Protein AF-A0A349SDG6-F1 (afdb_monomer_lite)

Foldseek 3Di:
DDDDDDDPDDDDDDDDQDDDQDDPVDDQAAASCLVGDPPRDPCRRHHHDDWDAPDVVDIDD

pLDDT: mean 86.09, std 14.81, range [40.0, 97.75]

Secondary structure (DSSP, 8-state):
-------SS--PPPPP--S-PPPTTS---S-TTTTT-TT--HHHHHSPPP-EEEETTEEE-

Structure (mmCIF, N/CA/C/O backbone):
data_AF-A0A349SDG6-F1
#
_entry.id   AF-A0A349SDG6-F1
#
loop_
_atom_site.group_PDB
_atom_site.id
_atom_site.type_symbol
_atom_site.label_atom_id
_atom_site.label_alt_id
_atom_site.label_comp_id
_atom_site.label_asym_id
_atom_site.label_entity_id
_atom_site.label_seq_id
_atom_site.pdbx_PDB_ins_code
_atom_site.Cartn_x
_atom_site.Cartn_y
_atom_site.Cartn_z
_atom_site.occupancy
_atom_site.B_iso_or_equiv
_atom_site.auth_seq_id
_atom_site.auth_comp_id
_atom_site.auth_asym_id
_atom_site.auth_atom_id
_atom_site.pdbx_PDB_model_num
ATOM 1 N N . LEU A 1 1 ? -4.935 -16.849 -20.256 1.00 44.78 1 LEU A N 1
ATOM 2 C CA . LEU A 1 1 ? -4.954 -15.374 -20.127 1.00 44.78 1 LEU A CA 1
ATOM 3 C C . LEU A 1 1 ? -4.015 -14.947 -18.995 1.00 44.78 1 LEU A C 1
ATOM 5 O O . LEU A 1 1 ? -4.419 -14.215 -18.109 1.00 44.78 1 LEU A O 1
ATOM 9 N N . ASN A 1 2 ? -2.774 -15.445 -18.958 1.00 40.00 2 ASN A N 1
ATOM 10 C CA . ASN A 1 2 ? -1.868 -15.201 -17.826 1.00 40.00 2 ASN A CA 1
ATOM 11 C C . ASN A 1 2 ? -0.415 -15.296 -18.322 1.00 40.00 2 ASN A C 1
ATOM 13 O O . ASN A 1 2 ? 0.350 -16.139 -17.868 1.00 40.00 2 ASN A O 1
ATOM 17 N N . SER A 1 3 ? -0.060 -14.497 -19.328 1.00 50.06 3 SER A N 1
ATOM 18 C CA . SER A 1 3 ? 1.316 -14.434 -19.828 1.00 50.06 3 SER A CA 1
ATOM 19 C C . SER A 1 3 ? 2.030 -13.279 -19.142 1.00 50.06 3 SER A C 1
ATOM 21 O O . SER A 1 3 ? 2.077 -12.164 -19.653 1.00 50.06 3 SER A O 1
ATOM 23 N N . SER A 1 4 ? 2.533 -13.562 -17.943 1.00 57.50 4 SER A N 1
ATOM 24 C CA . SER A 1 4 ? 3.508 -12.718 -17.262 1.00 57.50 4 SER A CA 1
ATOM 25 C C . SER A 1 4 ? 4.835 -12.804 -18.011 1.00 57.50 4 SER A C 1
ATOM 27 O O . SER A 1 4 ? 5.307 -13.893 -18.331 1.00 57.50 4 SER A O 1
ATOM 29 N N . VAL A 1 5 ? 5.400 -11.640 -18.311 1.00 57.38 5 VAL A N 1
ATOM 30 C CA . VAL A 1 5 ? 6.678 -11.441 -18.999 1.00 57.38 5 VAL A CA 1
ATOM 31 C C . VAL A 1 5 ? 7.781 -12.256 -18.313 1.00 57.38 5 VAL A C 1
ATOM 33 O O . VAL A 1 5 ? 8.077 -12.031 -17.143 1.00 57.38 5 VAL A O 1
ATOM 36 N N . ALA A 1 6 ? 8.379 -13.196 -19.045 1.00 55.62 6 ALA A N 1
ATOM 37 C CA . ALA A 1 6 ? 9.584 -13.914 -18.648 1.00 55.62 6 ALA A CA 1
ATOM 38 C C . ALA A 1 6 ? 10.684 -13.574 -19.659 1.00 55.62 6 ALA A C 1
ATOM 40 O O . ALA A 1 6 ? 10.727 -14.125 -20.756 1.00 55.62 6 ALA A O 1
ATOM 41 N N . THR A 1 7 ? 11.541 -12.619 -19.312 1.00 53.44 7 THR A N 1
ATOM 42 C CA . THR A 1 7 ? 12.864 -12.482 -19.925 1.00 53.44 7 THR A CA 1
ATOM 43 C C . THR A 1 7 ? 13.753 -13.584 -19.352 1.00 53.44 7 THR A C 1
ATOM 45 O O . THR A 1 7 ? 13.752 -13.803 -18.145 1.00 53.44 7 THR A O 1
ATOM 48 N N . GLU A 1 8 ? 14.430 -14.312 -20.239 1.00 70.50 8 GLU A N 1
ATOM 49 C CA . GLU A 1 8 ? 15.220 -15.534 -20.015 1.00 70.50 8 GLU A CA 1
ATOM 50 C C . GLU A 1 8 ? 15.815 -15.674 -18.600 1.00 70.50 8 GLU A C 1
ATOM 52 O O . GLU A 1 8 ? 16.813 -15.053 -18.244 1.00 70.50 8 GLU A O 1
ATOM 57 N N . GLY A 1 9 ? 15.179 -16.504 -17.773 1.00 60.28 9 GLY A N 1
ATOM 58 C CA . GLY A 1 9 ? 15.570 -16.724 -16.384 1.00 60.28 9 GLY A CA 1
ATOM 59 C C . GLY A 1 9 ? 14.387 -17.251 -15.582 1.00 60.28 9 GLY A C 1
ATOM 60 O O . GLY A 1 9 ? 13.264 -16.790 -15.749 1.00 60.28 9 GLY A O 1
ATOM 61 N N . VAL A 1 10 ? 14.631 -18.275 -14.769 1.00 66.19 10 VAL A N 1
ATOM 62 C CA . VAL A 1 10 ? 13.660 -19.021 -13.948 1.00 66.19 10 VAL A CA 1
ATOM 63 C C . VAL A 1 10 ? 12.462 -18.170 -13.487 1.00 66.19 10 VAL A C 1
ATOM 65 O O . VAL A 1 10 ? 12.608 -17.248 -12.688 1.00 66.19 10 VAL A O 1
ATOM 68 N N . SER A 1 11 ? 11.258 -18.516 -13.956 1.00 69.88 11 SER A N 1
ATOM 69 C CA . SER A 1 11 ? 10.015 -17.905 -13.477 1.00 69.88 11 SER A CA 1
ATOM 70 C C . SER A 1 11 ? 9.716 -18.415 -12.068 1.00 69.88 11 SER A C 1
ATOM 72 O O . SER A 1 11 ? 9.296 -19.557 -11.877 1.00 69.88 11 SER A O 1
ATOM 74 N N . VAL A 1 12 ? 9.968 -17.574 -11.066 1.00 78.50 12 VAL A N 1
ATOM 75 C CA . VAL A 1 12 ? 9.555 -17.847 -9.688 1.00 78.50 12 VAL A CA 1
ATOM 76 C C . VAL A 1 12 ? 8.083 -17.482 -9.549 1.00 78.50 12 VAL A C 1
ATOM 78 O O . VAL A 1 12 ? 7.644 -16.415 -9.983 1.00 78.50 12 VAL A O 1
ATOM 81 N N . ARG A 1 13 ? 7.305 -18.375 -8.933 1.00 83.81 13 ARG A N 1
ATOM 82 C CA . ARG A 1 13 ? 5.893 -18.118 -8.650 1.00 83.81 13 ARG A CA 1
ATOM 83 C C . ARG A 1 13 ? 5.772 -16.897 -7.735 1.00 83.81 13 ARG A C 1
ATOM 85 O O . ARG A 1 13 ? 6.358 -16.870 -6.652 1.00 83.81 13 ARG A O 1
ATOM 92 N N . LEU A 1 14 ? 4.987 -15.912 -8.171 1.00 84.44 14 LEU A N 1
ATOM 93 C CA . LEU A 1 14 ? 4.650 -14.750 -7.356 1.00 84.44 14 LEU A CA 1
ATOM 94 C C . LEU A 1 14 ? 3.983 -15.206 -6.057 1.00 84.44 14 LEU A C 1
ATOM 96 O O . LEU A 1 14 ? 3.120 -16.086 -6.072 1.00 84.44 14 LEU A O 1
ATOM 100 N N . GLN A 1 15 ? 4.407 -14.608 -4.948 1.00 83.81 15 GLN A N 1
ATOM 101 C CA . GLN A 1 15 ? 3.800 -14.860 -3.649 1.00 83.81 15 GLN A CA 1
ATOM 102 C C . GLN A 1 15 ? 2.435 -14.187 -3.579 1.00 83.81 15 GLN A C 1
ATOM 104 O O . GLN A 1 15 ? 2.261 -13.050 -4.024 1.00 83.81 15 GLN A O 1
ATOM 109 N N . GLU A 1 16 ? 1.471 -14.911 -3.027 1.00 86.00 16 GLU A N 1
ATOM 110 C CA . GLU A 1 16 ? 0.150 -14.369 -2.766 1.00 86.00 16 GLU A CA 1
ATOM 111 C C . GLU A 1 16 ? 0.203 -13.402 -1.579 1.00 86.00 16 GLU A C 1
ATOM 113 O O . GLU A 1 16 ? 0.992 -13.560 -0.647 1.00 86.00 16 GLU A O 1
ATOM 118 N N . ILE A 1 17 ? -0.633 -12.369 -1.630 1.00 86.25 17 ILE A N 1
ATOM 119 C CA . ILE A 1 17 ? -0.865 -11.496 -0.486 1.00 86.25 17 ILE A CA 1
ATOM 120 C C . ILE A 1 17 ? -2.032 -12.099 0.294 1.00 86.25 17 ILE A C 1
ATOM 122 O O . ILE A 1 17 ? -3.151 -12.117 -0.210 1.00 86.25 17 ILE A O 1
ATOM 126 N N . GLU A 1 18 ? -1.797 -12.546 1.522 1.00 86.75 18 GLU A N 1
ATOM 127 C CA . GLU A 1 18 ? -2.830 -13.141 2.379 1.00 86.75 18 GLU A CA 1
ATOM 128 C C . GLU A 1 18 ? -4.015 -12.187 2.650 1.00 86.75 18 GLU A C 1
ATOM 130 O O . GLU A 1 18 ? -3.891 -10.956 2.612 1.00 86.75 18 GLU A O 1
ATOM 135 N N . GLY A 1 19 ? -5.191 -12.751 2.935 1.00 86.69 19 GLY A N 1
ATOM 136 C CA . GLY A 1 19 ? -6.403 -12.011 3.319 1.00 86.69 19 GLY A CA 1
ATOM 137 C C . GLY A 1 19 ? -7.349 -11.638 2.167 1.00 86.69 19 GLY A C 1
ATOM 138 O O . GLY A 1 19 ? -7.231 -12.125 1.048 1.00 86.69 19 GLY A O 1
ATOM 139 N N . THR A 1 20 ? -8.330 -10.765 2.438 1.00 89.69 20 THR A N 1
ATOM 140 C CA . THR A 1 20 ? -9.403 -10.395 1.483 1.00 89.69 20 THR A CA 1
ATOM 141 C C . THR A 1 20 ? -9.373 -8.910 1.128 1.00 89.69 20 THR A C 1
ATOM 143 O O . THR A 1 20 ? -9.065 -8.071 1.969 1.00 89.69 20 THR A O 1
ATOM 146 N N . VAL A 1 21 ? -9.681 -8.566 -0.128 1.00 89.81 21 VAL A N 1
ATOM 147 C CA . VAL A 1 21 ? -9.738 -7.166 -0.587 1.00 89.81 21 VAL A CA 1
ATOM 148 C C . VAL A 1 21 ? -10.702 -6.370 0.310 1.00 89.81 21 VAL A C 1
ATOM 150 O O . VAL A 1 21 ? -11.833 -6.821 0.499 1.00 89.81 21 VAL A O 1
ATOM 153 N N . PRO A 1 22 ? -10.279 -5.217 0.866 1.00 87.25 22 PRO A N 1
ATOM 154 C CA . PRO A 1 22 ? -11.150 -4.385 1.688 1.00 87.25 22 PRO A CA 1
ATOM 155 C C . PRO A 1 22 ? -12.418 -3.957 0.944 1.00 87.25 22 PRO A C 1
ATOM 157 O O . PRO A 1 22 ? -12.421 -3.779 -0.276 1.00 87.25 22 PRO A O 1
ATOM 160 N N . SER A 1 23 ? -13.499 -3.748 1.693 1.00 91.12 23 SER A N 1
ATOM 161 C CA . SER A 1 23 ? -14.747 -3.215 1.152 1.00 91.12 23 SER A CA 1
ATOM 162 C C . SER A 1 23 ? -14.532 -1.808 0.592 1.00 91.12 23 SER A C 1
ATOM 164 O O . SER A 1 23 ? -14.185 -0.888 1.325 1.00 91.12 23 SER A O 1
ATOM 166 N N . LEU A 1 24 ? -14.810 -1.612 -0.700 1.00 89.06 24 LEU A N 1
ATOM 167 C CA . LEU A 1 24 ? -14.759 -0.286 -1.336 1.00 89.06 24 LEU A CA 1
ATOM 168 C C . LEU A 1 24 ? -15.947 0.617 -0.957 1.00 89.06 24 LEU A C 1
ATOM 170 O O . LEU A 1 24 ? -15.995 1.773 -1.369 1.00 89.06 24 LEU A O 1
ATOM 174 N N . ARG A 1 25 ? -16.931 0.093 -0.211 1.00 94.31 25 ARG A N 1
ATOM 175 C CA . ARG A 1 25 ? -18.047 0.891 0.327 1.00 94.31 25 ARG A CA 1
ATOM 176 C C . ARG A 1 25 ? -17.646 1.664 1.578 1.00 94.31 25 ARG A C 1
ATOM 178 O O . ARG A 1 25 ? -18.302 2.637 1.933 1.00 94.31 25 ARG A O 1
ATOM 185 N N . GLU A 1 26 ? -16.600 1.206 2.249 1.00 89.69 26 GLU A N 1
ATOM 186 C CA . GLU A 1 26 ? -16.063 1.825 3.449 1.00 89.69 26 GLU A CA 1
ATOM 187 C C . GLU A 1 26 ? -14.893 2.734 3.081 1.00 89.69 26 GLU A C 1
ATOM 189 O O . GLU A 1 26 ? -14.225 2.561 2.059 1.00 89.69 26 GLU A O 1
ATOM 194 N N . ARG A 1 27 ? -14.632 3.735 3.923 1.00 89.50 27 ARG A N 1
ATOM 195 C CA . ARG A 1 27 ? -13.481 4.613 3.727 1.00 89.50 27 ARG A CA 1
ATOM 196 C C . ARG A 1 27 ? -12.201 3.824 3.992 1.00 89.50 27 ARG A C 1
ATOM 198 O O . ARG A 1 27 ? -1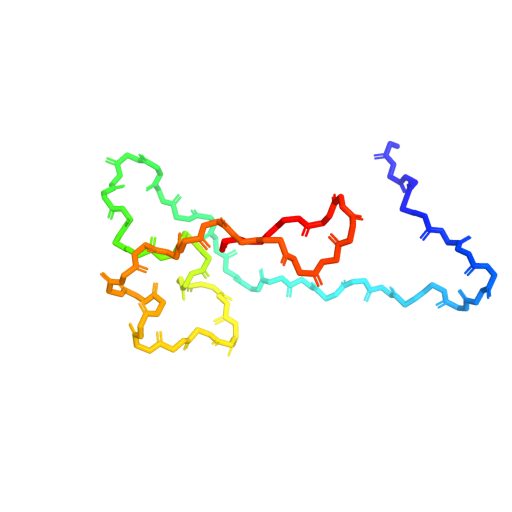2.020 3.316 5.093 1.00 89.50 27 ARG A O 1
ATOM 205 N N . ILE A 1 28 ? -11.286 3.816 3.024 1.00 90.00 28 ILE A N 1
ATOM 206 C CA . ILE A 1 28 ? -9.945 3.250 3.191 1.00 90.00 28 ILE A CA 1
ATOM 207 C C . ILE A 1 28 ? -8.972 4.402 3.479 1.00 90.00 28 ILE A C 1
ATOM 209 O O . ILE A 1 28 ? -8.665 5.174 2.567 1.00 90.00 28 ILE A O 1
ATOM 213 N N . PRO A 1 29 ? -8.546 4.601 4.740 1.00 89.94 29 PRO A N 1
ATOM 214 C CA . PRO A 1 29 ? -7.553 5.615 5.056 1.00 89.94 29 PRO A CA 1
ATOM 215 C C . PRO A 1 29 ? -6.184 5.187 4.516 1.00 89.94 29 PRO A C 1
ATOM 217 O O . PRO A 1 29 ? -5.808 4.018 4.574 1.00 89.94 29 PRO A O 1
ATOM 220 N N . GLY A 1 30 ? -5.446 6.154 3.979 1.00 95.00 30 GLY A N 1
ATOM 221 C CA . GLY A 1 30 ? -4.109 5.932 3.446 1.00 95.00 30 GLY A CA 1
ATOM 222 C C . GLY A 1 30 ? -4.044 4.995 2.236 1.00 95.00 30 GLY A C 1
ATOM 223 O O . GLY A 1 30 ? -4.824 5.111 1.293 1.00 95.00 30 GLY A O 1
ATOM 224 N N . CYS A 1 31 ? -3.058 4.100 2.233 1.00 95.38 31 CYS A N 1
ATOM 225 C CA . CYS A 1 31 ? -2.784 3.146 1.165 1.00 95.38 31 CYS A CA 1
ATOM 226 C C . CYS A 1 31 ? -3.792 1.986 1.172 1.00 95.38 31 CYS A C 1
ATOM 228 O O . CYS A 1 31 ? -3.936 1.269 2.164 1.00 95.38 31 CYS A O 1
ATOM 230 N N . ALA A 1 32 ? -4.410 1.715 0.018 1.00 93.19 32 ALA A N 1
ATOM 231 C CA . ALA A 1 32 ? -5.402 0.648 -0.132 1.00 93.19 32 ALA A CA 1
ATOM 232 C C . ALA A 1 32 ? -4.863 -0.768 0.147 1.00 93.19 32 ALA A C 1
ATOM 234 O O . ALA A 1 32 ? -5.627 -1.675 0.480 1.00 93.19 32 ALA A O 1
ATOM 235 N N . PHE A 1 33 ? -3.546 -0.954 0.046 1.00 93.50 33 PHE A N 1
ATOM 236 C CA . PHE A 1 33 ? -2.877 -2.225 0.311 1.00 93.50 33 PHE A CA 1
ATOM 237 C C . PHE A 1 33 ? -2.479 -2.399 1.779 1.00 93.50 33 PHE A C 1
ATOM 239 O O . PHE A 1 33 ? -2.192 -3.521 2.191 1.00 93.50 33 PHE A O 1
ATOM 246 N N . ALA A 1 34 ? -2.480 -1.333 2.588 1.00 94.56 34 ALA A N 1
ATOM 247 C CA . ALA A 1 34 ? -2.022 -1.371 3.978 1.00 94.56 34 ALA A CA 1
ATOM 248 C C . ALA A 1 34 ? -2.686 -2.456 4.858 1.00 94.56 34 ALA A C 1
ATOM 250 O O . ALA A 1 34 ? -1.987 -3.000 5.714 1.00 94.56 34 ALA A O 1
ATOM 251 N N . PRO A 1 35 ? -3.971 -2.834 4.663 1.00 91.69 35 PRO A N 1
ATOM 252 C CA . PRO A 1 35 ? -4.593 -3.914 5.435 1.00 91.69 35 PRO A CA 1
ATOM 253 C C . PRO A 1 35 ? -4.000 -5.308 5.191 1.00 91.69 35 PRO A C 1
ATOM 255 O O . PRO A 1 35 ? -4.214 -6.203 6.001 1.00 91.69 35 PRO A O 1
ATOM 258 N N . ARG A 1 36 ? -3.291 -5.513 4.074 1.00 93.12 36 ARG A N 1
ATOM 259 C CA . ARG A 1 36 ? -2.773 -6.828 3.653 1.00 93.12 36 ARG A CA 1
ATOM 260 C C . ARG A 1 36 ? -1.290 -6.830 3.279 1.00 93.12 36 ARG A C 1
ATOM 262 O O . ARG A 1 36 ? -0.702 -7.885 3.081 1.00 93.12 36 ARG A O 1
ATOM 269 N N . CYS A 1 37 ? -0.667 -5.662 3.168 1.00 92.38 37 CYS A N 1
ATOM 270 C CA . CYS A 1 37 ? 0.737 -5.532 2.807 1.00 92.38 37 CYS A CA 1
ATOM 271 C C . CYS A 1 37 ? 1.641 -5.885 3.998 1.00 92.38 37 CYS A C 1
ATOM 273 O O . CYS A 1 37 ? 1.570 -5.249 5.050 1.00 92.38 37 CYS A O 1
ATOM 275 N N . HIS A 1 38 ? 2.544 -6.852 3.810 1.00 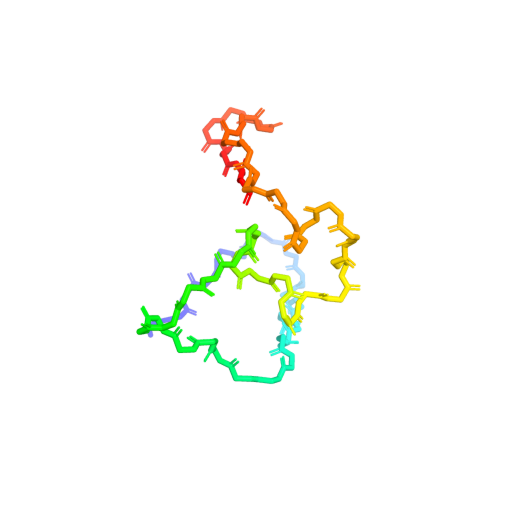92.06 38 HIS A N 1
ATOM 276 C CA . HIS A 1 38 ? 3.525 -7.260 4.826 1.00 92.06 38 HIS A CA 1
ATOM 277 C C . HIS A 1 38 ? 4.542 -6.155 5.165 1.00 92.06 38 HIS A C 1
ATOM 279 O O . HIS A 1 38 ? 5.143 -6.181 6.233 1.00 92.06 38 HIS A O 1
ATOM 285 N N . ALA A 1 39 ? 4.720 -5.177 4.273 1.00 93.88 39 ALA A N 1
ATOM 286 C CA . ALA A 1 39 ? 5.609 -4.032 4.457 1.00 93.88 39 ALA A CA 1
ATOM 287 C C . ALA A 1 39 ? 4.884 -2.769 4.971 1.00 93.88 39 ALA A C 1
ATOM 289 O O . ALA A 1 39 ? 5.478 -1.693 5.010 1.00 93.88 39 ALA A O 1
ATOM 290 N N . ALA A 1 40 ? 3.596 -2.858 5.332 1.00 95.06 40 ALA A N 1
ATOM 291 C CA . ALA A 1 40 ? 2.812 -1.693 5.733 1.00 95.06 40 ALA A CA 1
ATOM 292 C C . ALA A 1 40 ? 3.355 -1.039 7.013 1.00 95.06 40 ALA A C 1
ATOM 294 O O . ALA A 1 40 ? 3.391 -1.658 8.080 1.00 95.06 40 ALA A O 1
ATOM 295 N N . THR A 1 41 ? 3.682 0.249 6.925 1.00 97.00 41 THR A N 1
ATOM 296 C CA . THR A 1 41 ? 4.066 1.083 8.071 1.00 97.00 41 THR A CA 1
ATOM 297 C C . THR A 1 41 ? 2.861 1.850 8.624 1.00 97.00 41 THR A C 1
ATOM 299 O O . THR A 1 41 ? 1.757 1.785 8.077 1.00 97.00 41 THR A O 1
ATOM 302 N N . GLN A 1 42 ? 3.050 2.591 9.720 1.00 96.81 42 GLN A N 1
ATOM 303 C CA . GLN A 1 42 ? 2.016 3.492 10.240 1.00 96.81 42 GLN A CA 1
ATOM 304 C C . GLN A 1 42 ? 1.622 4.558 9.208 1.00 96.81 42 GLN A C 1
ATOM 306 O O . GLN A 1 42 ? 0.435 4.786 8.986 1.00 96.81 42 GLN A O 1
ATOM 311 N N . GLN A 1 43 ? 2.602 5.120 8.493 1.00 96.62 43 GLN A N 1
ATOM 312 C CA . GLN A 1 43 ? 2.353 6.105 7.443 1.00 96.62 43 GLN A CA 1
ATOM 313 C C . GLN A 1 43 ? 1.413 5.560 6.360 1.00 96.62 43 GLN A C 1
ATOM 315 O O . GLN A 1 43 ? 0.486 6.253 5.954 1.00 96.62 43 GLN A O 1
ATOM 320 N N . CYS A 1 44 ? 1.577 4.293 5.960 1.00 96.62 44 CYS A N 1
ATOM 321 C CA . CYS A 1 44 ? 0.702 3.654 4.977 1.00 96.62 44 CYS A CA 1
ATOM 322 C C . CYS A 1 44 ? -0.765 3.589 5.426 1.00 96.62 44 CYS A C 1
ATOM 324 O O . CYS A 1 44 ? -1.648 3.582 4.577 1.00 96.62 44 CYS A O 1
ATOM 326 N N . ARG A 1 45 ? -1.042 3.504 6.733 1.00 95.38 45 ARG A N 1
ATOM 327 C CA . ARG A 1 45 ? -2.413 3.407 7.271 1.00 95.38 45 ARG A CA 1
ATOM 328 C C . ARG A 1 45 ? -3.080 4.772 7.434 1.00 95.38 45 ARG A C 1
ATOM 330 O O . ARG A 1 45 ? -4.302 4.849 7.513 1.00 95.38 45 ARG A O 1
ATOM 337 N N . GLU A 1 46 ? -2.285 5.833 7.507 1.00 95.94 46 GLU A N 1
ATOM 338 C CA . GLU A 1 46 ? -2.753 7.175 7.861 1.00 95.94 46 GLU A CA 1
ATOM 339 C C . GLU A 1 46 ? -2.748 8.139 6.668 1.00 95.94 46 GLU A C 1
ATOM 341 O O . GLU A 1 46 ? -3.598 9.026 6.593 1.00 95.94 46 GLU A O 1
ATOM 346 N N . GLN A 1 47 ? -1.818 7.970 5.724 1.00 95.56 47 GLN A N 1
ATOM 347 C CA . GLN A 1 47 ? -1.555 8.932 4.654 1.00 95.56 47 GLN A CA 1
ATOM 348 C C . GLN A 1 47 ? -1.696 8.289 3.277 1.00 95.56 47 GLN A C 1
ATOM 350 O O . GLN A 1 47 ? -1.197 7.190 3.028 1.00 95.56 47 GLN A O 1
ATOM 355 N N . LEU A 1 48 ? -2.409 8.975 2.378 1.00 94.50 48 LEU A N 1
ATOM 356 C CA . LEU A 1 48 ? -2.517 8.549 0.987 1.00 94.50 48 LEU A CA 1
ATOM 357 C C . LEU A 1 48 ? -1.158 8.797 0.321 1.00 94.50 48 LEU A C 1
ATOM 359 O O . LEU A 1 48 ? -0.682 9.936 0.365 1.00 94.50 48 LEU A O 1
ATOM 363 N N . PRO A 1 49 ? -0.521 7.774 -0.265 1.00 95.19 49 PRO A N 1
ATOM 364 C CA . PRO A 1 49 ? 0.775 7.970 -0.881 1.00 95.19 49 PRO A CA 1
ATOM 365 C C . PRO A 1 49 ? 0.666 8.832 -2.140 1.00 95.19 49 PRO A C 1
ATOM 367 O O . PRO A 1 49 ? -0.325 8.787 -2.876 1.00 95.19 49 PRO A O 1
ATOM 370 N N . VAL A 1 50 ? 1.703 9.630 -2.380 1.00 95.88 50 VAL A N 1
ATOM 371 C CA . VAL A 1 50 ? 1.813 10.457 -3.582 1.00 95.88 50 VAL A CA 1
ATOM 372 C C . VAL A 1 50 ? 2.304 9.589 -4.732 1.00 95.88 50 VAL A C 1
ATOM 374 O O . VAL A 1 50 ? 3.201 8.768 -4.570 1.00 95.88 50 VAL A O 1
ATOM 377 N N . LEU A 1 51 ? 1.713 9.789 -5.907 1.00 97.00 51 LEU A N 1
ATOM 378 C CA . LEU A 1 51 ? 2.110 9.079 -7.112 1.00 97.00 51 LEU A CA 1
ATOM 379 C C . LEU A 1 51 ? 3.406 9.667 -7.678 1.00 97.00 51 LEU A C 1
ATOM 381 O O . LEU A 1 51 ? 3.415 10.777 -8.209 1.00 97.00 51 LEU A O 1
ATOM 385 N N . GLU A 1 52 ? 4.477 8.889 -7.603 1.00 97.44 52 GLU A N 1
ATOM 386 C CA . GLU A 1 52 ? 5.835 9.276 -7.981 1.00 97.44 52 GLU A CA 1
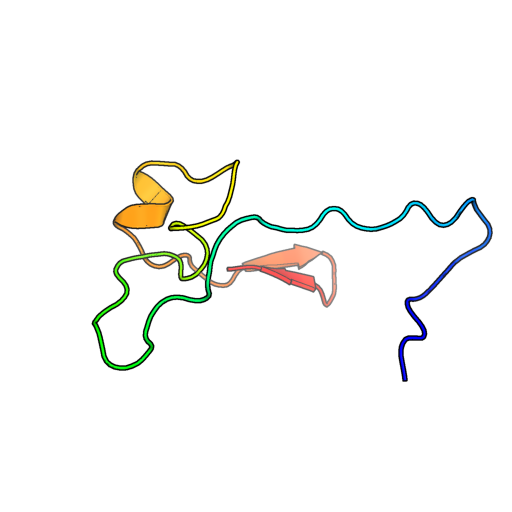ATOM 387 C C . GLU A 1 52 ? 6.378 8.387 -9.103 1.00 97.44 52 GLU A C 1
ATOM 389 O O . GLU A 1 52 ? 6.003 7.223 -9.226 1.00 97.44 52 GLU A O 1
ATOM 394 N N . GLU A 1 53 ? 7.293 8.914 -9.914 1.00 97.75 53 GLU A N 1
ATOM 395 C CA . GLU A 1 53 ? 8.024 8.134 -10.916 1.00 97.75 53 GLU A CA 1
ATOM 396 C C . GLU A 1 53 ? 9.304 7.555 -10.296 1.00 97.75 53 GLU A C 1
ATOM 398 O O . GLU A 1 53 ? 10.153 8.297 -9.804 1.00 97.75 53 GLU A O 1
ATOM 403 N N . LYS A 1 54 ? 9.435 6.223 -10.282 1.00 95.62 54 LYS A N 1
ATOM 404 C CA . LYS A 1 54 ? 10.609 5.519 -9.728 1.00 95.62 54 LYS A CA 1
ATOM 405 C C . LYS A 1 54 ? 11.626 5.133 -10.805 1.00 95.62 54 LYS A C 1
ATOM 407 O O . LYS A 1 54 ? 12.811 5.014 -10.511 1.00 95.62 54 LYS A O 1
ATOM 412 N N . SER A 1 5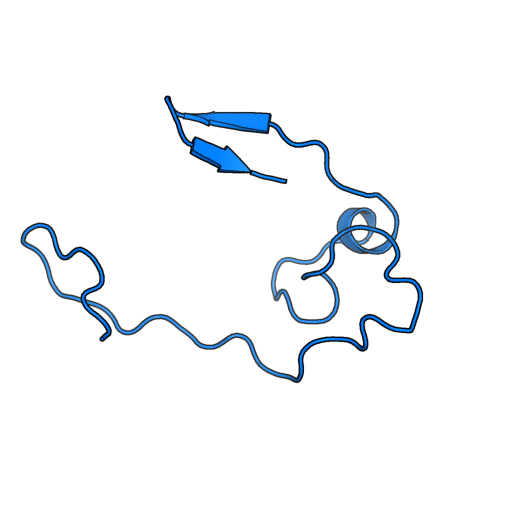5 ? 11.174 4.963 -12.045 1.00 96.62 55 SER A N 1
ATOM 413 C CA . SER A 1 55 ? 12.003 4.833 -13.248 1.00 96.62 55 SER A CA 1
ATOM 414 C C . SER A 1 55 ? 11.195 5.259 -14.476 1.00 96.62 55 SER A C 1
ATOM 416 O O . SER A 1 55 ? 9.984 5.434 -14.369 1.00 96.62 55 SER A O 1
ATOM 418 N N . ILE A 1 56 ? 11.845 5.425 -15.634 1.00 96.81 56 ILE A N 1
ATOM 419 C CA . ILE A 1 56 ? 11.199 5.901 -16.872 1.00 96.81 56 ILE A CA 1
ATOM 420 C C . ILE A 1 56 ? 9.959 5.053 -17.184 1.00 96.81 56 ILE A C 1
ATOM 422 O O . ILE A 1 56 ? 10.068 3.857 -17.459 1.00 96.81 56 ILE A O 1
ATOM 426 N N . GLY A 1 57 ? 8.783 5.681 -17.132 1.00 96.50 57 GLY A N 1
ATOM 427 C CA . GLY A 1 57 ? 7.502 5.023 -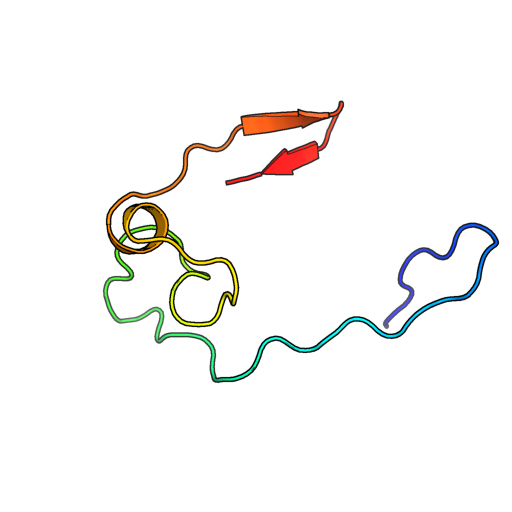17.404 1.00 96.50 57 GLY A CA 1
ATOM 428 C C . GLY A 1 57 ? 6.968 4.134 -16.270 1.00 96.50 57 GLY A C 1
ATOM 429 O O . GLY A 1 57 ? 5.956 3.460 -16.454 1.00 96.50 57 GLY A O 1
ATOM 430 N N . HIS A 1 58 ? 7.599 4.142 -15.094 1.00 96.25 58 HIS A N 1
ATOM 431 C CA . HIS A 1 58 ? 7.202 3.376 -13.914 1.00 96.25 58 HIS A CA 1
ATOM 432 C C . HIS A 1 58 ? 6.798 4.318 -12.780 1.00 96.25 58 HIS A C 1
ATOM 434 O O . HIS A 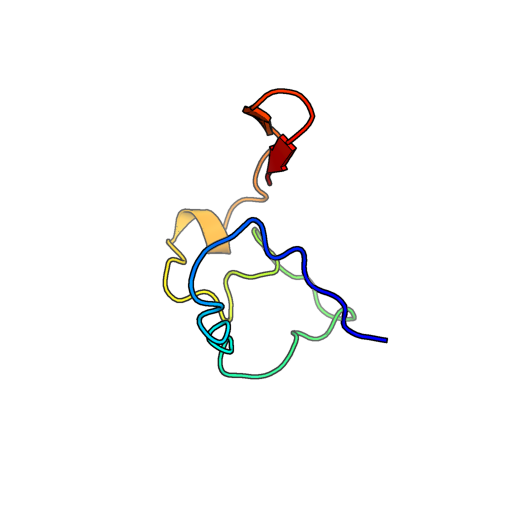1 58 ? 7.638 4.955 -12.139 1.00 96.25 58 HIS A O 1
ATOM 440 N N . ARG A 1 59 ? 5.493 4.359 -12.493 1.00 97.19 59 ARG A N 1
ATOM 441 C CA . ARG A 1 59 ? 4.919 5.181 -11.423 1.00 97.19 59 ARG A CA 1
ATOM 442 C C . ARG A 1 59 ? 4.365 4.326 -10.287 1.00 97.19 59 ARG A C 1
ATOM 444 O O . ARG A 1 59 ? 3.750 3.295 -10.547 1.00 97.19 59 ARG A O 1
ATOM 451 N N . VAL A 1 60 ? 4.570 4.773 -9.052 1.00 95.94 60 VAL A N 1
ATOM 452 C CA . VAL A 1 60 ? 4.171 4.083 -7.817 1.00 95.94 60 VAL A CA 1
ATOM 453 C C . VAL A 1 60 ? 3.515 5.081 -6.869 1.00 95.94 60 VAL A C 1
ATOM 455 O O . VAL A 1 60 ? 4.004 6.200 -6.730 1.00 95.94 60 VAL A O 1
ATOM 458 N N . ALA A 1 61 ? 2.422 4.664 -6.234 1.00 93.00 61 ALA A N 1
ATOM 459 C CA . ALA A 1 61 ? 1.815 5.318 -5.080 1.00 93.00 61 ALA A CA 1
ATOM 460 C C . ALA A 1 61 ? 1.670 4.261 -3.982 1.00 93.00 61 ALA A C 1
ATOM 462 O O . ALA A 1 61 ? 1.004 3.236 -4.246 1.00 93.00 61 ALA A O 1
#

Radius of gyration: 15.05 Å; chains: 1; bounding box: 34×30×30 Å

Sequence (61 aa):
LNSSVATEGVSVRLQEIEGTVPSLRERIPGCAFAPRCHAATQQCREQLPVLEEKSIGHRVA